Protein AF-A0ABD0Y044-F1 (afdb_monomer_lite)

Structure (mmCIF, N/CA/C/O backbone):
data_AF-A0ABD0Y044-F1
#
_entry.id   AF-A0ABD0Y044-F1
#
loop_
_atom_site.group_PDB
_atom_site.id
_atom_site.type_symbol
_atom_site.label_atom_id
_atom_site.label_alt_id
_atom_site.label_comp_id
_atom_site.label_asym_id
_atom_site.label_entity_id
_atom_site.label_seq_id
_atom_site.pdbx_PDB_ins_code
_atom_site.Cartn_x
_atom_site.Cartn_y
_atom_site.Cartn_z
_atom_site.occupancy
_atom_site.B_iso_or_equiv
_atom_site.auth_seq_id
_atom_site.auth_comp_id
_atom_site.auth_asym_id
_atom_site.auth_atom_id
_atom_site.pdbx_PDB_model_num
ATOM 1 N N . MET A 1 1 ? -2.786 29.032 5.397 1.00 33.78 1 MET A N 1
ATOM 2 C CA . MET A 1 1 ? -4.217 29.185 5.057 1.00 33.78 1 MET A CA 1
ATOM 3 C C . MET A 1 1 ? -4.999 29.017 6.354 1.00 33.78 1 MET A C 1
ATOM 5 O O . MET A 1 1 ? -4.890 27.964 6.964 1.00 33.78 1 MET A O 1
ATOM 9 N N . VAL A 1 2 ? -5.642 30.073 6.861 1.00 31.59 2 VAL A N 1
ATOM 10 C CA . VAL A 1 2 ? -6.374 30.033 8.142 1.00 31.59 2 VAL A CA 1
ATOM 11 C C . VAL A 1 2 ? -7.765 29.474 7.871 1.00 31.59 2 VAL A C 1
ATOM 13 O O . VAL A 1 2 ? -8.564 30.136 7.215 1.00 31.59 2 VAL A O 1
ATOM 16 N N . LEU A 1 3 ? -8.060 28.269 8.354 1.00 28.72 3 LEU A N 1
ATOM 17 C CA . LEU A 1 3 ? -9.421 27.740 8.329 1.00 28.72 3 LEU A CA 1
ATOM 18 C C . LEU A 1 3 ? -10.091 28.085 9.662 1.00 28.72 3 LEU A C 1
ATOM 20 O O . LEU A 1 3 ? -9.757 27.529 10.705 1.00 28.72 3 LEU A O 1
ATOM 24 N N . LYS A 1 4 ? -11.004 29.063 9.627 1.00 28.81 4 LYS A N 1
ATOM 25 C CA . LYS A 1 4 ? -11.931 29.346 10.728 1.00 28.81 4 LYS A CA 1
ATOM 26 C C . LYS A 1 4 ? -12.877 28.151 10.879 1.00 28.81 4 LYS A C 1
ATOM 28 O O . LYS A 1 4 ? -13.498 27.745 9.900 1.00 28.81 4 LYS A O 1
ATOM 33 N N . ASN A 1 5 ? -13.015 27.627 12.096 1.00 26.12 5 ASN A N 1
ATOM 34 C CA . ASN A 1 5 ? -14.065 26.663 12.428 1.00 26.12 5 ASN A CA 1
ATOM 35 C C . ASN A 1 5 ? -15.440 27.327 12.217 1.00 26.12 5 ASN A C 1
ATOM 37 O O . ASN A 1 5 ? -15.675 28.386 12.808 1.00 26.12 5 ASN A O 1
ATOM 41 N N . PRO A 1 6 ? -16.346 26.761 11.401 1.00 35.59 6 PRO A N 1
ATOM 42 C CA . PRO A 1 6 ? -17.676 27.323 11.235 1.00 35.59 6 PRO A CA 1
ATOM 43 C C . PRO A 1 6 ? -18.495 27.085 12.510 1.00 35.59 6 PRO A C 1
ATOM 45 O O . PRO A 1 6 ? -18.619 25.960 12.994 1.00 35.59 6 PRO A O 1
ATOM 48 N N . THR A 1 7 ? -19.051 28.156 13.072 1.00 37.28 7 THR A N 1
ATOM 49 C CA . THR A 1 7 ? -20.068 28.093 14.126 1.00 37.28 7 THR A CA 1
ATOM 50 C C . THR A 1 7 ? -21.343 27.483 13.546 1.00 37.28 7 THR A C 1
ATOM 52 O O . THR A 1 7 ? -21.956 28.071 12.660 1.00 37.28 7 THR A O 1
ATOM 55 N N . TYR A 1 8 ? -21.722 26.298 14.027 1.00 37.00 8 TYR A N 1
ATOM 56 C CA . TYR A 1 8 ? -22.943 25.599 13.621 1.00 37.00 8 TYR A CA 1
ATOM 57 C C . TYR A 1 8 ? -24.175 26.290 14.226 1.00 37.00 8 TYR A C 1
ATOM 59 O O . TYR A 1 8 ? -24.359 26.279 15.446 1.00 37.00 8 TYR A O 1
ATOM 67 N N . ASP A 1 9 ? -25.008 26.897 13.380 1.00 41.78 9 ASP A N 1
ATOM 68 C CA . ASP A 1 9 ? -26.306 27.458 13.764 1.00 41.78 9 ASP A CA 1
ATOM 69 C C . ASP A 1 9 ? -27.354 26.335 13.857 1.00 41.78 9 ASP A C 1
ATOM 71 O O . ASP A 1 9 ? -27.631 25.635 12.878 1.00 41.78 9 ASP A O 1
ATOM 75 N N . ARG A 1 10 ? -27.943 26.167 15.050 1.00 47.44 10 ARG A N 1
ATOM 76 C CA . ARG A 1 10 ? -28.913 25.105 15.374 1.00 47.44 10 ARG A CA 1
ATOM 77 C C . ARG A 1 10 ? -30.252 25.241 14.643 1.00 47.44 10 ARG A C 1
ATOM 79 O O . ARG A 1 10 ? -31.036 24.299 14.705 1.00 47.44 10 ARG A O 1
ATOM 86 N N . ASN A 1 11 ? -30.508 26.359 13.965 1.00 40.28 11 ASN A N 1
ATOM 87 C CA . ASN A 1 11 ? -31.785 26.623 13.297 1.00 40.28 11 ASN A CA 1
ATOM 88 C C . ASN A 1 11 ? -31.733 26.498 11.767 1.00 40.28 11 ASN A C 1
ATOM 90 O O . ASN A 1 11 ? -32.715 26.808 11.093 1.00 40.28 11 ASN A O 1
ATOM 94 N N . THR A 1 12 ? -30.624 26.014 11.203 1.00 43.56 12 THR A N 1
ATOM 95 C CA . THR A 1 12 ? -30.533 25.766 9.757 1.00 43.56 12 THR A CA 1
ATOM 96 C C . THR A 1 12 ? -31.295 24.479 9.411 1.00 43.56 12 THR A C 1
ATOM 98 O O . THR A 1 12 ? -30.993 23.441 10.008 1.00 43.56 12 THR A O 1
ATOM 101 N N . PRO A 1 13 ? -32.267 24.492 8.474 1.00 42.06 13 PRO A N 1
ATOM 102 C CA . PRO A 1 13 ? -32.958 23.279 8.049 1.00 42.06 13 PRO A CA 1
ATOM 103 C C . PRO A 1 13 ? -31.934 22.264 7.540 1.00 42.06 13 PRO A C 1
ATOM 105 O O . PRO A 1 13 ? -31.220 22.525 6.573 1.00 42.06 13 PRO A O 1
ATOM 108 N N . ILE A 1 14 ? -31.825 21.127 8.228 1.00 45.78 14 ILE A N 1
ATOM 109 C CA . ILE A 1 14 ? -30.880 20.077 7.856 1.00 45.78 14 ILE A CA 1
ATOM 110 C C . ILE A 1 14 ? -31.356 19.507 6.521 1.00 45.78 14 ILE A C 1
ATOM 112 O O . ILE A 1 14 ? -32.445 18.933 6.444 1.00 45.78 14 ILE A O 1
ATOM 116 N N . ASP A 1 15 ? -30.559 19.700 5.470 1.00 46.56 15 ASP A N 1
ATOM 117 C CA . ASP A 1 15 ? -30.843 19.132 4.157 1.00 46.56 15 ASP A CA 1
ATOM 118 C C . ASP A 1 15 ? -31.017 17.610 4.279 1.00 46.56 15 ASP A C 1
ATOM 120 O O . ASP A 1 15 ? -30.231 16.924 4.940 1.00 46.56 15 ASP A O 1
ATOM 124 N N . LYS A 1 16 ? -32.070 17.079 3.654 1.00 41.03 16 LYS A N 1
ATOM 125 C CA . LYS A 1 16 ? -32.447 15.662 3.743 1.00 41.03 16 LYS A CA 1
ATOM 126 C C . LYS A 1 16 ? -31.325 14.751 3.232 1.00 41.03 16 LYS A C 1
ATOM 128 O O . LYS A 1 16 ? -31.152 13.663 3.778 1.00 41.03 16 LYS A O 1
ATOM 133 N N . GLY A 1 17 ? -30.517 15.226 2.277 1.00 39.06 17 GLY A N 1
ATOM 134 C CA . GLY A 1 17 ? -29.314 14.529 1.806 1.00 39.06 17 GLY A CA 1
ATOM 135 C C . GLY A 1 17 ? -28.267 14.328 2.909 1.00 39.06 17 GLY A C 1
ATOM 136 O O . GLY A 1 17 ? -27.741 13.229 3.074 1.00 39.06 17 GLY A O 1
ATOM 137 N N . THR A 1 18 ? -28.052 15.344 3.748 1.00 40.78 18 THR A N 1
ATOM 138 C CA . THR A 1 18 ? -27.148 15.283 4.909 1.00 40.78 18 THR A CA 1
ATOM 139 C C . THR A 1 18 ? -27.657 14.305 5.975 1.00 40.78 18 THR A C 1
ATOM 141 O O . THR A 1 18 ? -26.869 13.596 6.600 1.00 40.78 18 THR A O 1
ATOM 144 N N . VAL A 1 19 ? -28.978 14.209 6.179 1.00 38.47 19 VAL A N 1
ATOM 145 C CA . VAL A 1 19 ? -29.580 13.252 7.131 1.00 38.47 19 VAL A CA 1
ATOM 146 C C . VAL A 1 19 ? -29.403 11.807 6.657 1.00 38.47 19 VAL A C 1
ATOM 148 O O . VAL A 1 19 ? -29.065 10.938 7.463 1.00 38.47 19 VAL A O 1
ATOM 151 N N . GLU A 1 20 ? -29.581 11.533 5.363 1.00 38.28 20 GLU A N 1
ATOM 152 C CA . GLU A 1 20 ? -29.348 10.202 4.789 1.00 38.28 20 GLU A CA 1
ATOM 153 C C . GLU A 1 20 ? -27.873 9.798 4.824 1.00 38.28 20 GLU A C 1
ATOM 155 O O . GLU A 1 20 ? -27.560 8.651 5.150 1.00 38.28 20 GLU A O 1
ATOM 160 N N . GLU A 1 21 ? -26.959 10.729 4.550 1.00 38.66 21 GLU A N 1
ATOM 161 C CA . GLU A 1 21 ? -25.521 10.473 4.608 1.00 38.66 21 GLU A CA 1
ATOM 162 C C . GLU A 1 21 ? -25.062 10.205 6.050 1.00 38.66 21 GLU A C 1
ATOM 164 O O . GLU A 1 21 ? -24.356 9.227 6.305 1.00 38.66 21 GLU A O 1
ATOM 169 N N . ILE A 1 22 ? -25.568 10.969 7.029 1.00 34.72 22 ILE A N 1
ATOM 170 C CA . ILE A 1 22 ? -25.354 10.707 8.462 1.00 34.72 22 ILE A CA 1
ATOM 171 C C . ILE A 1 22 ? -25.960 9.361 8.872 1.00 34.72 22 ILE A C 1
ATOM 173 O O . ILE A 1 22 ? -25.364 8.657 9.681 1.00 34.72 22 ILE A O 1
ATOM 177 N N . THR A 1 23 ? -27.109 8.966 8.323 1.00 38.22 23 THR A N 1
ATOM 178 C CA . THR A 1 23 ? -27.767 7.690 8.653 1.00 38.22 23 THR A CA 1
ATOM 179 C C . THR A 1 23 ? -27.018 6.502 8.043 1.00 38.22 23 THR A C 1
ATOM 181 O O . THR A 1 23 ? -26.805 5.502 8.725 1.00 38.22 23 THR A O 1
ATOM 184 N N . LYS A 1 24 ? -26.499 6.635 6.815 1.00 40.31 24 LYS A N 1
ATOM 185 C CA . LYS A 1 24 ? -25.566 5.673 6.200 1.00 40.31 24 LYS A CA 1
ATOM 186 C C . LYS A 1 24 ? -24.260 5.569 6.981 1.00 40.31 24 LYS A C 1
ATOM 188 O O . LYS A 1 24 ? -23.783 4.464 7.223 1.00 40.31 24 LYS A O 1
ATOM 193 N N . LEU A 1 25 ? -23.700 6.693 7.428 1.00 36.66 25 LEU A N 1
ATOM 194 C CA . LEU A 1 25 ? -22.478 6.723 8.236 1.00 36.66 25 LEU A CA 1
ATOM 195 C C . LEU A 1 25 ? -22.700 6.190 9.659 1.00 36.66 25 LEU A C 1
ATOM 197 O O . LEU A 1 25 ? -21.808 5.539 10.200 1.00 36.66 25 LEU A O 1
ATOM 201 N N . LYS A 1 26 ? -23.880 6.405 10.256 1.00 35.41 26 LYS A N 1
ATOM 202 C CA . LYS A 1 26 ? -24.296 5.778 11.520 1.00 35.41 26 LYS A CA 1
ATOM 203 C C . LYS A 1 26 ? -24.475 4.274 11.353 1.00 35.41 26 LYS A C 1
ATOM 205 O O . LYS A 1 26 ? -23.938 3.540 12.167 1.00 35.41 26 LYS A O 1
ATOM 210 N N . GLY A 1 27 ? -25.101 3.819 10.267 1.00 37.00 27 GLY A N 1
ATOM 211 C CA . GLY A 1 27 ? -25.210 2.398 9.929 1.00 37.00 27 GLY A CA 1
ATOM 212 C C . GLY A 1 27 ? -23.846 1.737 9.720 1.00 37.00 27 GLY A C 1
ATOM 213 O O . GLY A 1 27 ? -23.591 0.674 10.270 1.00 37.00 27 GLY A O 1
ATOM 214 N N . LEU A 1 28 ? -22.921 2.395 9.015 1.00 36.81 28 LEU A N 1
ATOM 215 C CA . LEU A 1 28 ? -21.542 1.920 8.838 1.00 36.81 28 LEU A CA 1
ATOM 216 C C . LEU A 1 28 ? -20.740 1.925 10.150 1.00 36.81 28 LEU A C 1
ATOM 218 O O . LEU A 1 28 ? -19.963 1.004 10.395 1.00 36.81 28 LEU A O 1
ATOM 222 N N . ARG A 1 29 ? -20.927 2.934 11.016 1.00 37.88 29 ARG A N 1
ATOM 223 C CA . ARG A 1 29 ? -20.329 2.958 12.362 1.00 37.88 29 ARG A CA 1
ATOM 224 C C . ARG A 1 29 ? -20.910 1.877 13.264 1.00 37.88 29 ARG A C 1
ATOM 226 O O . ARG A 1 29 ? -20.142 1.266 13.992 1.00 37.88 29 ARG A O 1
ATOM 233 N N . GLU A 1 30 ? -22.214 1.631 13.206 1.00 37.31 30 GLU A N 1
ATOM 234 C CA . GLU A 1 30 ? -22.887 0.575 13.964 1.00 37.31 30 GLU A CA 1
ATOM 235 C C . GLU A 1 30 ? -22.494 -0.816 13.480 1.00 37.31 30 GLU A C 1
ATOM 237 O O . GLU A 1 30 ? -22.274 -1.678 14.318 1.00 37.31 30 GLU A O 1
ATOM 242 N N . TYR A 1 31 ? -22.334 -1.039 12.170 1.00 30.77 31 TYR A N 1
ATOM 243 C CA . TYR A 1 31 ? -21.743 -2.280 11.655 1.00 30.77 31 TYR A CA 1
ATOM 244 C C . TYR A 1 31 ? -20.332 -2.473 12.228 1.00 30.77 31 TYR A C 1
ATOM 246 O O . TYR A 1 31 ? -20.039 -3.514 12.800 1.00 30.77 31 TYR A O 1
ATOM 254 N N . LYS A 1 32 ? -19.505 -1.417 12.223 1.00 47.97 32 LYS A N 1
ATOM 255 C CA . LYS A 1 32 ? -18.145 -1.444 12.788 1.00 47.97 32 LYS A CA 1
ATOM 256 C C . LYS A 1 32 ? -18.103 -1.621 14.317 1.00 47.97 32 LYS A C 1
ATOM 258 O O . LYS A 1 32 ? -17.103 -2.115 14.833 1.00 47.97 32 LYS A O 1
ATOM 263 N N . LEU A 1 33 ? -19.144 -1.194 15.040 1.00 39.25 33 LEU A N 1
ATOM 264 C CA . LEU A 1 33 ? -19.264 -1.330 16.498 1.00 39.25 33 LEU A CA 1
ATOM 265 C C . LEU A 1 33 ? -19.797 -2.706 16.904 1.00 39.25 33 LEU A C 1
ATOM 267 O O . LEU A 1 33 ? -19.212 -3.329 17.784 1.00 39.25 33 LEU A O 1
ATOM 271 N N . LYS A 1 34 ? -20.850 -3.195 16.235 1.00 46.81 34 LYS A N 1
ATOM 272 C CA . LYS A 1 34 ? -21.430 -4.527 16.468 1.00 46.81 34 LYS A CA 1
ATOM 273 C C . LYS A 1 34 ? -20.373 -5.598 16.261 1.00 46.81 34 LYS A C 1
ATOM 275 O O . LYS A 1 34 ? -20.240 -6.487 17.087 1.00 46.81 34 LYS A O 1
ATOM 280 N N . ASP A 1 35 ? -19.552 -5.445 15.235 1.00 55.66 35 ASP A N 1
ATOM 281 C CA . ASP A 1 35 ? -18.404 -6.294 14.948 1.00 55.66 35 ASP A CA 1
ATOM 282 C C . ASP A 1 35 ? -17.382 -6.347 16.106 1.00 55.66 35 ASP A C 1
ATOM 284 O O . ASP A 1 35 ? -16.955 -7.427 16.510 1.00 55.66 35 ASP A O 1
ATOM 288 N N . LEU A 1 36 ? -17.030 -5.205 16.709 1.00 50.47 36 LEU A N 1
ATOM 289 C CA . LEU A 1 36 ? -16.076 -5.134 17.830 1.00 50.47 36 LEU A CA 1
ATOM 290 C C . LEU A 1 36 ? -16.666 -5.610 19.167 1.00 50.47 36 LEU A C 1
ATOM 292 O O . LEU A 1 36 ? -15.989 -6.315 19.914 1.00 50.47 36 LEU A O 1
ATOM 296 N N . GLU A 1 37 ? -17.921 -5.273 19.467 1.00 57.69 37 GLU A N 1
ATOM 297 C CA . GLU A 1 37 ? -18.624 -5.775 20.656 1.00 57.69 37 GLU A CA 1
ATOM 298 C C . GLU A 1 37 ? -18.850 -7.288 20.569 1.00 57.69 37 GLU A C 1
ATOM 300 O O . GLU A 1 37 ? -18.681 -7.997 21.560 1.00 57.69 37 GLU A O 1
ATOM 305 N N . THR A 1 38 ? -19.133 -7.807 19.370 1.00 54.84 38 THR A N 1
ATOM 306 C CA . THR A 1 38 ? -19.228 -9.252 19.122 1.00 54.84 38 THR A CA 1
ATOM 307 C C . THR A 1 38 ? -17.876 -9.935 19.341 1.00 54.84 38 THR A C 1
ATOM 309 O O . THR A 1 38 ? -17.838 -11.022 19.907 1.00 54.84 38 THR A O 1
ATOM 312 N N . LEU A 1 39 ? -16.753 -9.304 18.974 1.00 52.50 39 LEU A N 1
ATOM 313 C CA . LEU A 1 39 ? -15.407 -9.831 19.249 1.00 52.50 39 LEU A CA 1
ATOM 314 C C . LEU A 1 39 ? -15.100 -9.890 20.751 1.00 52.50 39 LEU A C 1
ATOM 316 O O . LEU A 1 39 ? -14.595 -10.908 21.228 1.00 52.50 39 LEU A O 1
ATOM 320 N N . GLN A 1 40 ? -15.440 -8.838 21.498 1.00 53.22 40 GLN A N 1
ATOM 321 C CA . GLN A 1 40 ? -15.273 -8.820 22.951 1.00 53.22 40 GLN A CA 1
ATOM 322 C C . GLN A 1 40 ? -16.202 -9.846 23.622 1.00 53.22 40 GLN A C 1
ATOM 324 O O . GLN A 1 40 ? -15.780 -10.561 24.524 1.00 53.22 40 GLN A O 1
ATOM 329 N N . ALA A 1 41 ? -17.434 -10.020 23.143 1.00 53.84 41 ALA A N 1
ATOM 330 C CA . ALA A 1 41 ? -18.344 -11.051 23.645 1.00 53.84 41 ALA A CA 1
ATOM 331 C C . ALA A 1 41 ? -17.875 -12.482 23.305 1.00 53.84 41 ALA A C 1
ATOM 333 O O . ALA A 1 41 ? -17.973 -13.381 24.138 1.00 53.84 41 ALA A O 1
ATOM 334 N N . LEU A 1 42 ? -17.314 -12.712 22.112 1.00 56.47 42 LEU A N 1
ATOM 335 C CA . LEU A 1 42 ? -16.781 -14.016 21.697 1.00 56.47 42 LEU A CA 1
ATOM 336 C C . LEU A 1 42 ? -15.535 -14.434 22.487 1.00 56.47 42 LEU A C 1
ATOM 338 O O . LEU A 1 42 ? -15.320 -15.634 22.641 1.00 56.47 42 LEU A O 1
ATOM 342 N N . SER A 1 43 ? -14.742 -13.487 23.005 1.00 51.88 43 SER A N 1
ATOM 343 C CA . SER A 1 43 ? -13.626 -13.803 23.909 1.00 51.88 43 SER A CA 1
ATOM 344 C C . SER A 1 43 ? -14.072 -14.183 25.325 1.00 51.88 43 SER A C 1
ATOM 346 O O . SER A 1 43 ? -13.296 -14.794 26.052 1.00 51.88 43 SER A O 1
ATOM 348 N N . TRP A 1 44 ? -15.299 -13.820 25.718 1.00 47.00 44 TRP A N 1
ATOM 349 C CA . TRP A 1 44 ? -15.859 -14.070 27.054 1.00 47.00 44 TRP A CA 1
ATOM 350 C C . TRP A 1 44 ? -16.885 -15.219 27.100 1.00 47.00 44 TRP A C 1
ATOM 352 O O . TRP A 1 44 ? -17.227 -15.683 28.186 1.00 47.00 44 TRP A O 1
ATOM 362 N N . ASN A 1 45 ? -17.348 -15.720 25.949 1.00 55.38 45 ASN A N 1
ATOM 363 C CA . ASN A 1 45 ? -18.248 -16.874 25.864 1.00 55.38 45 ASN A CA 1
ATOM 364 C C . ASN A 1 45 ? -17.478 -18.210 25.865 1.00 55.38 45 ASN A C 1
ATOM 366 O O . ASN A 1 45 ? -16.425 -18.301 25.228 1.00 55.38 45 ASN A O 1
ATOM 370 N N . PRO A 1 46 ? -18.026 -19.286 26.466 1.00 64.56 46 PRO A N 1
ATOM 371 C CA . PRO A 1 46 ? -17.450 -20.624 26.361 1.00 64.56 46 PRO A CA 1
ATOM 372 C C . PRO A 1 46 ? -17.217 -21.031 24.898 1.00 64.56 46 PRO A C 1
ATOM 374 O O . PRO A 1 46 ? -18.036 -20.764 24.004 1.00 64.56 46 PRO A O 1
ATOM 377 N N . VAL A 1 47 ? -16.073 -21.663 24.633 1.00 67.69 47 VAL A N 1
ATOM 378 C CA . VAL A 1 47 ? -15.795 -22.273 23.328 1.00 67.69 47 VAL A CA 1
ATOM 379 C C . VAL A 1 47 ? -16.732 -23.482 23.180 1.00 67.69 47 VAL A C 1
ATOM 381 O O . VAL A 1 47 ? -16.742 -24.320 24.073 1.00 67.69 47 VAL A O 1
ATOM 384 N N . PRO A 1 48 ? -17.556 -23.571 22.121 1.00 67.81 48 PRO A N 1
ATOM 385 C CA . PRO A 1 48 ? -18.494 -24.665 21.930 1.00 67.81 48 PRO A CA 1
ATOM 386 C C . PRO A 1 48 ? -17.697 -25.929 21.650 1.00 67.81 48 PRO A C 1
ATOM 388 O O . PRO A 1 48 ? -16.720 -25.874 20.908 1.00 67.81 48 PRO A O 1
ATOM 391 N N . ASP A 1 49 ? -18.120 -27.064 22.194 1.00 76.38 49 ASP A N 1
ATOM 392 C CA . ASP A 1 49 ? -17.429 -28.343 21.983 1.00 76.38 49 ASP A CA 1
ATOM 393 C C . ASP A 1 49 ? -17.584 -28.868 20.542 1.00 76.38 49 ASP A C 1
ATOM 395 O O . ASP A 1 49 ? -16.804 -29.704 20.091 1.00 76.38 49 ASP A O 1
ATOM 399 N N . ASN A 1 50 ? -18.569 -28.360 19.790 1.00 84.56 50 ASN A N 1
ATOM 400 C CA . ASN A 1 50 ? -18.841 -28.757 18.409 1.00 84.56 50 ASN A CA 1
ATOM 401 C C . ASN A 1 50 ? -17.776 -28.211 17.424 1.00 84.56 50 ASN A C 1
ATOM 403 O O . ASN A 1 50 ? -17.710 -26.993 17.215 1.00 84.56 50 ASN A O 1
ATOM 407 N N . PRO A 1 51 ? -17.020 -29.077 16.715 1.00 77.44 51 PRO A N 1
ATOM 408 C CA . PRO A 1 51 ? -15.975 -28.653 15.779 1.00 77.44 51 PRO A CA 1
ATOM 409 C C . PRO A 1 51 ? -16.472 -27.788 14.612 1.00 77.44 51 PRO A C 1
ATOM 411 O O . PRO A 1 51 ? -15.759 -26.895 14.157 1.00 77.44 51 PRO A O 1
ATOM 414 N N . LEU A 1 52 ? -17.693 -28.012 14.112 1.00 68.75 52 LEU A N 1
ATOM 415 C CA . LEU A 1 52 ? -18.232 -27.234 12.988 1.00 68.75 52 LEU A CA 1
ATOM 416 C C . LEU A 1 52 ? -18.577 -25.799 13.403 1.00 68.75 52 LEU A C 1
ATOM 418 O O . LEU A 1 52 ? -18.324 -24.849 12.660 1.00 68.75 52 LEU A O 1
ATOM 422 N N . GLU A 1 53 ? -19.096 -25.627 14.617 1.00 72.06 53 GLU A N 1
ATOM 423 C CA . GLU A 1 53 ? -19.355 -24.302 15.180 1.00 72.06 53 GLU A CA 1
ATOM 424 C C . GLU A 1 53 ? -18.061 -23.582 15.552 1.00 72.06 53 GLU A C 1
ATOM 426 O O . GLU A 1 53 ? -17.948 -22.376 15.325 1.00 72.06 53 GLU A O 1
ATOM 431 N N . GLN A 1 54 ? -17.054 -24.311 16.042 1.00 67.44 54 GLN A N 1
ATOM 432 C CA . GLN A 1 54 ? -15.712 -23.764 16.245 1.00 67.44 54 GLN A CA 1
ATOM 433 C C . GLN A 1 54 ? -15.106 -23.255 14.931 1.00 67.44 54 GLN A C 1
ATOM 435 O O . GLN A 1 54 ? -14.579 -22.145 14.892 1.00 67.44 54 GLN A O 1
ATOM 440 N N . LEU A 1 55 ? -15.211 -24.016 13.836 1.00 67.62 55 LEU A N 1
ATOM 441 C CA . LEU A 1 55 ? -14.724 -23.601 12.515 1.00 67.62 55 LEU A CA 1
ATOM 442 C C . LEU A 1 55 ? -15.440 -22.347 12.003 1.00 67.62 55 LEU A C 1
ATOM 444 O O . LEU A 1 55 ? -14.788 -21.413 11.533 1.00 67.62 55 LEU A O 1
ATOM 448 N N . SER A 1 56 ? -16.768 -22.305 12.129 1.00 70.44 56 SER A N 1
ATOM 449 C CA . SER A 1 56 ? -17.566 -21.131 11.765 1.00 70.44 56 SER A CA 1
ATOM 450 C C . SER A 1 56 ? -17.141 -19.897 12.570 1.00 70.44 56 SER A C 1
ATOM 452 O O . SER A 1 56 ? -16.836 -18.848 11.997 1.00 70.44 56 SER A O 1
ATOM 454 N N . ARG A 1 57 ? -16.995 -20.048 13.895 1.00 66.81 57 ARG A N 1
ATOM 455 C CA . ARG A 1 57 ? -16.519 -18.990 14.795 1.00 66.81 57 ARG A CA 1
ATOM 456 C C . ARG A 1 57 ? -15.118 -18.511 14.418 1.00 66.81 57 ARG A C 1
ATOM 458 O O . ARG A 1 57 ? -14.904 -17.307 14.357 1.00 66.81 57 ARG A O 1
ATOM 465 N N . ASN A 1 58 ? -14.195 -19.423 14.119 1.00 72.00 58 ASN A N 1
ATOM 466 C CA . ASN A 1 58 ? -12.814 -19.107 13.739 1.00 72.00 58 ASN A CA 1
ATOM 467 C C . ASN A 1 58 ? -12.719 -18.364 12.401 1.00 72.00 58 ASN A C 1
ATOM 469 O O . ASN A 1 58 ? -11.868 -17.493 12.229 1.00 72.00 58 ASN A O 1
ATOM 473 N N . ASN A 1 59 ? -13.583 -18.699 11.444 1.00 70.75 59 ASN A N 1
ATOM 474 C CA . ASN A 1 59 ? -13.637 -18.011 10.158 1.00 70.75 59 ASN A CA 1
ATOM 475 C C . ASN A 1 59 ? -14.241 -16.611 10.293 1.00 70.75 59 ASN A C 1
ATOM 477 O O . ASN A 1 59 ? -13.709 -15.667 9.709 1.00 70.75 59 ASN A O 1
ATOM 481 N N . LEU A 1 60 ? -15.296 -16.460 11.098 1.00 64.81 60 LEU A N 1
ATOM 482 C CA . LEU A 1 60 ? -15.880 -15.158 11.419 1.00 64.81 60 LEU A CA 1
ATOM 483 C C . LEU A 1 60 ? -14.868 -14.271 12.147 1.00 64.81 60 LEU A C 1
ATOM 485 O O . LEU A 1 60 ? -14.609 -13.158 11.698 1.00 64.81 60 LEU A O 1
ATOM 489 N N . THR A 1 61 ? -14.224 -14.773 13.206 1.00 61.62 61 THR A N 1
ATOM 490 C CA . THR A 1 61 ? -13.193 -14.014 13.925 1.00 61.62 61 THR A CA 1
ATOM 491 C C . THR A 1 61 ? -12.018 -13.676 13.017 1.00 61.62 61 THR A C 1
ATOM 493 O O . THR A 1 61 ? -11.589 -12.532 13.030 1.00 61.62 61 THR A O 1
ATOM 496 N N . ARG A 1 62 ? -11.537 -14.582 12.155 1.00 63.69 62 ARG A N 1
ATOM 497 C CA . ARG A 1 62 ? -10.495 -14.251 11.162 1.00 63.69 62 ARG A CA 1
ATOM 498 C C . ARG A 1 62 ? -10.927 -13.173 10.174 1.00 63.69 62 ARG A C 1
ATOM 500 O O . ARG A 1 62 ? -10.148 -12.260 9.920 1.00 63.69 62 ARG A O 1
ATOM 507 N N . GLY A 1 63 ? -12.134 -13.266 9.618 1.00 60.28 63 GLY A N 1
ATOM 508 C CA . GLY A 1 63 ? -12.661 -12.270 8.683 1.00 60.28 63 GLY A CA 1
ATOM 509 C C . GLY A 1 63 ? -12.779 -10.891 9.332 1.00 60.28 63 GLY A C 1
ATOM 510 O O . GLY A 1 63 ? -12.340 -9.896 8.765 1.00 60.28 63 GLY A O 1
ATOM 511 N N . LEU A 1 64 ? -13.275 -10.840 10.566 1.00 60.62 64 LEU A N 1
ATOM 512 C CA . LEU A 1 64 ? -13.412 -9.615 11.351 1.00 60.62 64 LEU A CA 1
ATOM 513 C C . LEU A 1 64 ? -12.080 -9.040 11.846 1.00 60.62 64 LEU A C 1
ATOM 515 O O . LEU A 1 64 ? -11.857 -7.833 11.758 1.00 60.62 64 LEU A O 1
ATOM 519 N N . ILE A 1 65 ? -11.161 -9.887 12.314 1.00 60.69 65 ILE A N 1
ATOM 520 C CA . ILE A 1 65 ? -9.798 -9.473 12.662 1.00 60.69 65 ILE A CA 1
ATOM 521 C C . ILE A 1 65 ? -9.120 -8.917 11.409 1.00 60.69 65 ILE A C 1
ATOM 523 O O . ILE A 1 65 ? -8.531 -7.846 11.487 1.00 60.69 65 ILE A O 1
ATOM 527 N N . SER A 1 66 ? -9.301 -9.544 10.243 1.00 60.38 66 SER A N 1
ATOM 528 C CA . SER A 1 66 ? -8.809 -9.030 8.961 1.00 60.38 66 SER A CA 1
ATOM 529 C C . SER A 1 66 ? -9.445 -7.692 8.565 1.00 60.38 66 SER A C 1
ATOM 531 O O . SER A 1 66 ? -8.787 -6.899 7.900 1.00 60.38 66 SER A O 1
ATOM 533 N N . LEU A 1 67 ? -10.690 -7.398 8.951 1.00 63.41 67 LEU A N 1
ATOM 534 C CA . LEU A 1 67 ? -11.303 -6.076 8.743 1.00 63.41 67 LEU A CA 1
ATOM 535 C C . LEU A 1 67 ? -10.731 -5.012 9.698 1.00 63.41 67 LEU A C 1
ATOM 537 O O . LEU A 1 67 ? -10.728 -3.819 9.383 1.00 63.41 67 LEU A O 1
ATOM 541 N N . SER A 1 68 ? -10.242 -5.434 10.866 1.00 72.50 68 SER A N 1
ATOM 542 C CA . SER A 1 68 ? -9.609 -4.560 11.858 1.00 72.50 68 SER A CA 1
ATOM 543 C C . SER A 1 68 ? -8.105 -4.357 11.624 1.00 72.50 68 SER A C 1
ATOM 545 O O . SER A 1 68 ? -7.591 -3.266 11.888 1.00 72.50 68 SER A O 1
ATOM 547 N N . GLU A 1 69 ? -7.415 -5.367 11.092 1.00 84.25 69 GLU A N 1
ATOM 548 C CA . GLU A 1 69 ? -5.989 -5.350 10.782 1.00 84.25 69 GLU A CA 1
ATOM 549 C C . GLU A 1 69 ? -5.724 -4.374 9.634 1.00 84.25 69 GLU A C 1
ATOM 551 O O . GLU A 1 69 ? -6.536 -4.215 8.714 1.00 84.25 69 GLU A O 1
ATOM 556 N N . ILE A 1 70 ? -4.596 -3.677 9.723 1.00 89.06 70 ILE A N 1
ATOM 557 C CA . ILE A 1 70 ? -4.144 -2.795 8.660 1.00 89.06 70 ILE A CA 1
ATOM 558 C C . ILE A 1 70 ? -3.249 -3.555 7.686 1.00 89.06 70 ILE A C 1
ATOM 560 O O . ILE A 1 70 ? -2.324 -4.262 8.079 1.00 89.06 70 ILE A O 1
ATOM 564 N N . HIS A 1 71 ? -3.539 -3.416 6.402 1.00 90.12 71 HIS A N 1
ATOM 565 C CA . HIS A 1 71 ? -2.808 -4.040 5.301 1.00 90.12 71 HIS A CA 1
ATOM 566 C C . HIS A 1 71 ? -3.027 -3.229 4.022 1.00 90.12 71 HIS A C 1
ATOM 568 O O . HIS A 1 71 ? -3.747 -2.232 4.026 1.00 90.12 71 HIS A O 1
ATOM 574 N N . PHE A 1 72 ? -2.374 -3.602 2.926 1.00 93.75 72 PHE A N 1
ATOM 575 C CA . PHE A 1 72 ? -2.587 -2.970 1.631 1.00 93.75 72 PHE A CA 1
ATOM 576 C C . PHE A 1 72 ? -3.978 -3.300 1.079 1.00 93.75 72 PHE A C 1
ATOM 578 O O . PHE A 1 72 ? -4.410 -4.453 1.062 1.00 93.75 72 PHE A O 1
ATOM 585 N N . HIS A 1 73 ? -4.665 -2.270 0.592 1.00 90.88 73 HIS A N 1
ATOM 586 C CA . HIS A 1 73 ? -5.964 -2.377 -0.053 1.00 90.88 73 HIS A CA 1
ATOM 587 C C . HIS A 1 73 ? -5.858 -3.147 -1.381 1.00 90.88 73 HIS A C 1
ATOM 589 O O . HIS A 1 73 ? -4.834 -3.116 -2.064 1.00 90.88 73 HIS A O 1
ATOM 595 N N . SER A 1 74 ? -6.944 -3.815 -1.776 1.00 87.88 74 SER A N 1
ATOM 596 C CA . SER A 1 74 ? -7.018 -4.566 -3.038 1.00 87.88 74 SER A CA 1
ATOM 597 C C . SER A 1 74 ? -6.969 -3.665 -4.275 1.00 87.88 74 SER A C 1
ATOM 599 O O . SER A 1 74 ? -6.439 -4.057 -5.309 1.00 87.88 74 SER A O 1
ATOM 601 N N . VAL A 1 75 ? -7.509 -2.451 -4.171 1.00 90.69 75 VAL A N 1
ATOM 602 C CA . VAL A 1 75 ? -7.334 -1.387 -5.171 1.00 90.69 75 VAL A CA 1
ATOM 603 C C . VAL A 1 75 ? -5.950 -0.772 -5.012 1.00 90.69 75 VAL A C 1
ATOM 605 O O . VAL A 1 75 ? -5.621 -0.231 -3.958 1.00 90.69 75 VAL A O 1
ATOM 608 N N . HIS A 1 76 ? -5.167 -0.836 -6.081 1.00 93.44 76 HIS A N 1
ATOM 609 C CA . HIS A 1 76 ? -3.800 -0.342 -6.155 1.00 93.44 76 HIS A CA 1
ATOM 610 C C . HIS A 1 76 ? -3.481 0.131 -7.583 1.00 93.44 76 HIS A C 1
ATOM 612 O O . HIS A 1 76 ? -4.259 -0.081 -8.515 1.00 93.44 76 HIS A O 1
ATOM 618 N N . GLY A 1 77 ? -2.326 0.771 -7.763 1.00 92.81 77 GLY A N 1
ATOM 619 C CA . GLY A 1 77 ? -1.841 1.225 -9.063 1.00 92.81 77 GLY A CA 1
ATOM 620 C C . GLY A 1 77 ? -1.631 0.075 -10.051 1.00 92.81 77 GLY A C 1
ATOM 621 O O . GLY A 1 77 ? -1.421 -1.076 -9.660 1.00 92.81 77 GLY A 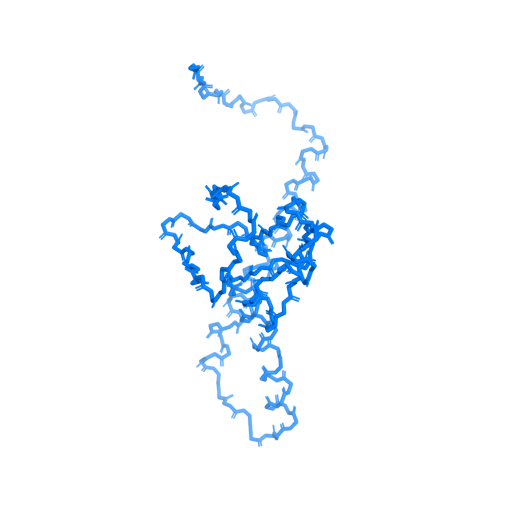O 1
ATOM 622 N N . ARG A 1 78 ? -1.666 0.396 -11.349 1.00 93.81 78 ARG A N 1
ATOM 623 C CA . ARG A 1 78 ? -1.579 -0.574 -12.455 1.00 93.81 78 ARG A CA 1
ATOM 624 C C . ARG A 1 78 ? -0.332 -1.461 -12.392 1.00 93.81 78 ARG A C 1
ATOM 626 O O . ARG A 1 78 ? -0.400 -2.630 -12.762 1.00 93.81 78 ARG A O 1
ATOM 633 N N . ASN A 1 79 ? 0.792 -0.910 -11.941 1.00 93.81 79 ASN A N 1
ATOM 634 C CA . ASN A 1 79 ? 2.075 -1.612 -11.890 1.00 93.81 79 ASN A CA 1
ATOM 635 C C . ASN A 1 79 ? 2.408 -2.145 -10.488 1.00 93.81 79 ASN A C 1
ATOM 637 O O . ASN A 1 79 ? 3.483 -2.715 -10.290 1.00 93.81 79 ASN A O 1
ATOM 641 N N . ALA A 1 80 ? 1.503 -1.982 -9.521 1.00 94.69 80 ALA A N 1
ATOM 642 C CA . ALA A 1 80 ? 1.591 -2.621 -8.217 1.00 94.69 80 ALA A CA 1
ATOM 643 C C . ALA A 1 80 ? 0.900 -3.988 -8.237 1.00 94.69 80 ALA A C 1
ATOM 645 O O . ALA A 1 80 ? -0.029 -4.238 -9.002 1.00 94.69 80 ALA A O 1
ATOM 646 N N . ARG A 1 81 ? 1.345 -4.880 -7.357 1.00 95.38 81 ARG A N 1
ATOM 647 C CA . ARG A 1 81 ? 0.673 -6.135 -7.044 1.00 95.38 81 ARG A CA 1
ATOM 648 C C . ARG A 1 81 ? 0.691 -6.347 -5.545 1.00 95.38 81 ARG A C 1
ATOM 650 O O . ARG A 1 81 ? 1.766 -6.404 -4.944 1.00 95.38 81 ARG A O 1
ATOM 657 N N . VAL A 1 82 ? -0.494 -6.520 -4.975 1.00 92.31 82 VAL A N 1
ATOM 658 C CA . VAL A 1 82 ? -0.671 -6.869 -3.567 1.00 92.31 82 VAL A CA 1
ATOM 659 C C . VAL A 1 82 ? -0.775 -8.388 -3.423 1.00 92.31 82 VAL A C 1
ATOM 661 O O . VAL A 1 82 ? -1.455 -9.064 -4.194 1.00 92.31 82 VAL A O 1
ATOM 664 N N . THR A 1 83 ? -0.044 -8.943 -2.462 1.00 93.12 83 THR A N 1
ATOM 665 C CA . THR A 1 83 ? 0.043 -10.382 -2.176 1.00 93.12 83 THR A CA 1
ATOM 666 C C . THR A 1 83 ? 0.095 -10.617 -0.664 1.00 93.12 83 THR A C 1
ATOM 668 O O . THR A 1 83 ? -0.033 -9.673 0.118 1.00 93.12 83 THR A O 1
ATOM 671 N N . ASN A 1 84 ? 0.241 -11.876 -0.240 1.00 92.00 84 ASN A N 1
ATOM 672 C CA . ASN A 1 84 ? 0.336 -12.258 1.173 1.00 92.00 84 ASN A CA 1
ATOM 673 C C . ASN A 1 84 ? -0.831 -11.715 2.024 1.00 92.00 84 ASN A C 1
ATOM 675 O O . ASN A 1 84 ? -0.628 -11.102 3.069 1.00 92.00 84 ASN A O 1
ATOM 679 N N . GLY A 1 85 ? -2.061 -11.848 1.514 1.00 87.31 85 GLY A N 1
ATOM 680 C CA . GLY A 1 85 ? -3.263 -11.367 2.204 1.00 87.31 85 GLY A CA 1
ATOM 681 C C . GLY A 1 85 ? -3.279 -9.858 2.469 1.00 87.31 85 GLY A C 1
ATOM 682 O O . GLY A 1 85 ? -3.828 -9.436 3.476 1.00 87.31 85 GLY A O 1
ATOM 683 N N . GLY A 1 86 ? -2.634 -9.052 1.617 1.00 91.06 86 GLY A N 1
ATOM 684 C CA . GLY A 1 86 ? -2.527 -7.605 1.815 1.00 91.06 86 GLY A CA 1
ATOM 685 C C . GLY A 1 86 ? -1.235 -7.163 2.505 1.00 91.06 86 GLY A C 1
ATOM 686 O O . GLY A 1 86 ? -0.986 -5.971 2.612 1.00 91.06 86 GLY A O 1
ATOM 687 N N . LYS A 1 87 ? -0.378 -8.082 2.959 1.00 92.94 87 LYS A N 1
ATOM 688 C CA . LYS A 1 87 ? 0.818 -7.733 3.750 1.00 92.94 87 LYS A CA 1
ATOM 689 C C . LYS A 1 87 ? 2.060 -7.436 2.911 1.00 92.94 87 LYS A C 1
ATOM 691 O O . LYS A 1 87 ? 3.048 -6.956 3.451 1.00 92.94 87 LYS A O 1
ATOM 696 N N . ALA A 1 88 ? 2.022 -7.708 1.607 1.00 95.12 88 ALA A N 1
ATOM 697 C CA . ALA A 1 88 ? 3.151 -7.474 0.713 1.00 95.12 88 ALA A CA 1
ATOM 698 C C . ALA A 1 88 ? 2.711 -6.753 -0.564 1.00 95.12 88 ALA A C 1
ATOM 700 O O . ALA A 1 88 ? 1.767 -7.174 -1.234 1.00 95.12 88 ALA A O 1
ATOM 701 N N . GLY A 1 89 ? 3.429 -5.689 -0.916 1.00 95.00 89 GLY A N 1
ATOM 702 C CA . GLY A 1 89 ? 3.290 -4.959 -2.172 1.00 95.00 89 GLY A CA 1
ATOM 703 C C . GLY A 1 89 ? 4.548 -5.132 -3.018 1.00 95.00 89 GLY A C 1
ATOM 704 O O . GLY A 1 89 ? 5.660 -5.067 -2.504 1.00 95.00 89 GLY A O 1
ATOM 705 N N . SER A 1 90 ? 4.390 -5.361 -4.318 1.00 95.81 90 SER A N 1
ATOM 706 C CA . SER A 1 90 ? 5.516 -5.518 -5.245 1.00 95.81 90 SER A CA 1
ATOM 707 C C . SER A 1 90 ? 5.232 -4.861 -6.592 1.00 95.81 90 SER A C 1
ATOM 709 O O . SER A 1 90 ? 4.078 -4.628 -6.945 1.00 95.81 90 SER A O 1
ATOM 711 N N . ARG A 1 91 ? 6.290 -4.595 -7.366 1.00 95.31 91 ARG A N 1
ATOM 712 C CA . ARG A 1 91 ? 6.210 -4.146 -8.764 1.00 95.31 91 ARG A CA 1
ATOM 713 C C . ARG A 1 91 ? 6.751 -5.259 -9.673 1.00 95.31 91 ARG A C 1
ATOM 715 O O . ARG A 1 91 ? 7.967 -5.361 -9.818 1.00 95.31 91 ARG A O 1
ATOM 722 N N . PRO A 1 92 ? 5.898 -6.111 -10.279 1.00 92.44 92 PRO A N 1
ATOM 723 C CA . PRO A 1 92 ? 6.354 -7.309 -10.995 1.00 92.44 92 PRO A CA 1
ATOM 724 C C . PRO A 1 92 ? 7.243 -7.023 -12.212 1.00 92.44 92 PRO A C 1
ATOM 726 O O . PRO A 1 92 ? 8.155 -7.788 -12.503 1.00 92.44 92 PRO A O 1
ATOM 729 N N . ARG A 1 93 ? 6.997 -5.910 -12.917 1.00 91.44 93 ARG A N 1
ATOM 730 C CA . ARG A 1 93 ? 7.762 -5.484 -14.105 1.00 91.44 93 ARG A CA 1
ATOM 731 C C . ARG A 1 93 ? 8.768 -4.376 -13.781 1.00 91.44 93 ARG A C 1
ATOM 733 O O . ARG A 1 93 ? 9.037 -3.507 -14.606 1.00 91.44 93 ARG A O 1
ATOM 740 N N . SER A 1 94 ? 9.342 -4.411 -12.576 1.00 89.19 94 SER A N 1
ATOM 741 C CA . SER A 1 94 ? 10.227 -3.360 -12.053 1.00 89.19 94 SER A CA 1
ATOM 742 C C . SER A 1 94 ? 11.488 -3.109 -12.886 1.00 89.19 94 SER A C 1
ATOM 744 O O . SER A 1 94 ? 12.044 -2.015 -12.832 1.00 89.19 94 SER A O 1
ATOM 746 N N . ALA A 1 95 ? 11.917 -4.081 -13.693 1.00 88.50 95 ALA A N 1
ATOM 747 C CA . ALA A 1 95 ? 13.037 -3.933 -14.619 1.00 88.50 95 ALA A CA 1
ATOM 748 C C . ALA A 1 95 ? 12.709 -3.108 -15.881 1.00 88.50 95 ALA A C 1
ATOM 750 O O . ALA A 1 95 ? 13.636 -2.712 -16.583 1.00 88.50 95 ALA A O 1
ATOM 751 N N . VAL A 1 96 ? 11.427 -2.873 -16.190 1.00 89.88 96 VAL A N 1
ATOM 752 C CA . VAL A 1 96 ? 10.980 -2.233 -17.446 1.00 89.88 96 VAL A CA 1
ATOM 753 C C . VAL A 1 96 ? 10.134 -0.980 -17.196 1.00 89.88 96 VAL A C 1
ATOM 755 O O . VAL A 1 96 ? 10.253 -0.015 -17.939 1.00 89.88 96 VAL A O 1
ATOM 758 N N . GLU A 1 97 ? 9.327 -0.954 -16.136 1.00 87.31 97 GLU A N 1
ATOM 759 C CA . GLU A 1 97 ? 8.433 0.165 -15.792 1.00 87.31 97 GLU A CA 1
ATOM 760 C C . GLU A 1 97 ? 8.737 0.665 -14.388 1.00 87.31 97 GLU A C 1
ATOM 762 O O . GLU A 1 97 ? 8.944 -0.181 -13.524 1.00 87.31 97 GLU A O 1
ATOM 767 N N . PHE A 1 98 ? 8.715 1.979 -14.125 1.00 83.31 98 PHE A N 1
ATOM 768 C CA . PHE A 1 98 ? 9.082 2.571 -12.822 1.00 83.31 98 PHE A CA 1
ATOM 769 C C . PHE A 1 98 ? 7.968 3.302 -12.065 1.00 83.31 98 PHE A C 1
ATOM 771 O O . PHE A 1 98 ? 8.097 3.506 -10.861 1.00 83.31 98 PHE A O 1
ATOM 778 N N . ASN A 1 99 ? 6.875 3.652 -12.737 1.00 88.56 99 ASN A N 1
ATOM 779 C CA . ASN A 1 99 ? 5.766 4.443 -12.205 1.00 88.56 99 ASN A CA 1
ATOM 780 C C . ASN A 1 99 ? 4.495 3.598 -11.979 1.00 88.56 99 ASN A C 1
ATOM 782 O O . ASN A 1 99 ? 4.496 2.381 -12.172 1.00 88.56 99 ASN A O 1
ATOM 786 N N . ASP A 1 100 ? 3.411 4.252 -11.552 1.00 90.19 100 ASP A N 1
ATOM 787 C CA . ASP A 1 100 ? 2.060 3.688 -11.370 1.00 90.19 100 ASP A CA 1
ATOM 788 C C . ASP A 1 100 ? 1.982 2.473 -10.429 1.00 90.19 100 ASP A C 1
ATOM 790 O O . ASP A 1 100 ? 1.090 1.630 -10.540 1.00 90.19 100 ASP A O 1
ATOM 794 N N . ALA A 1 101 ? 2.915 2.385 -9.478 1.00 92.94 101 ALA A N 1
ATOM 795 C CA . ALA A 1 101 ? 3.003 1.322 -8.477 1.00 92.94 101 ALA A CA 1
ATOM 796 C C . ALA A 1 101 ? 2.570 1.799 -7.077 1.00 92.94 101 ALA A C 1
ATOM 798 O O . ALA A 1 101 ? 3.203 1.480 -6.074 1.00 92.94 101 ALA A O 1
ATOM 799 N N . ILE A 1 102 ? 1.496 2.589 -7.017 1.00 94.88 102 ILE A N 1
ATOM 800 C CA . ILE A 1 102 ? 0.942 3.112 -5.762 1.00 94.88 102 ILE A CA 1
ATOM 801 C C . ILE A 1 102 ? 0.193 1.995 -5.030 1.00 94.88 102 ILE A C 1
ATOM 803 O O . ILE A 1 102 ? -0.594 1.267 -5.634 1.00 94.88 102 ILE A O 1
ATOM 807 N N . VAL A 1 103 ? 0.400 1.891 -3.722 1.00 94.12 103 VAL A N 1
ATOM 808 C CA . VAL A 1 103 ? -0.410 1.072 -2.813 1.00 94.12 103 VAL A CA 1
ATOM 809 C C . VAL A 1 103 ? -0.955 1.965 -1.708 1.00 94.12 103 VAL A C 1
ATOM 811 O O . VAL A 1 103 ? -0.323 2.952 -1.339 1.00 94.12 103 VAL A O 1
ATOM 814 N N . ILE A 1 104 ? -2.132 1.627 -1.196 1.00 93.94 104 ILE A N 1
ATOM 815 C CA . ILE A 1 104 ? -2.799 2.360 -0.116 1.00 93.94 104 ILE A CA 1
ATOM 816 C C . ILE A 1 104 ? -3.218 1.378 0.970 1.00 93.94 104 ILE A C 1
ATOM 818 O O . ILE A 1 104 ? -3.339 0.181 0.708 1.00 93.94 104 ILE A O 1
ATOM 822 N N . THR A 1 105 ? -3.443 1.859 2.186 1.00 92.62 105 THR A N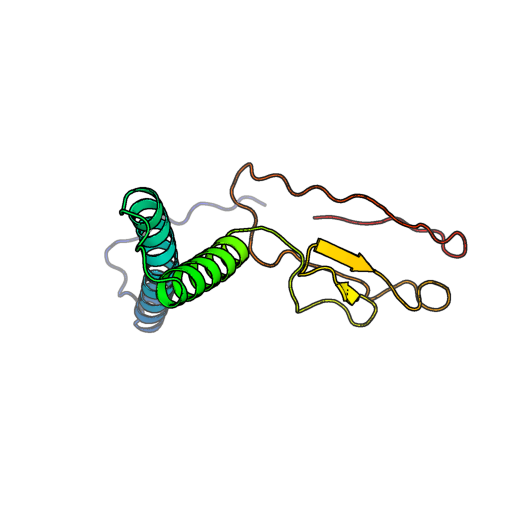 1
ATOM 823 C CA . THR A 1 105 ? -3.951 1.022 3.274 1.00 92.62 105 THR A CA 1
ATOM 824 C C . THR A 1 105 ? -5.420 0.665 3.045 1.00 92.62 105 THR A C 1
ATOM 826 O O . THR A 1 105 ? -6.186 1.428 2.457 1.00 92.62 105 THR A O 1
ATOM 829 N N . ASN A 1 106 ? -5.839 -0.503 3.530 1.00 89.94 106 ASN A N 1
ATOM 830 C CA . ASN A 1 106 ? -7.201 -1.024 3.400 1.00 89.94 106 ASN A CA 1
ATOM 831 C C . ASN A 1 106 ? -8.257 -0.168 4.121 1.00 89.94 106 ASN A C 1
ATOM 833 O O . ASN A 1 106 ? -9.452 -0.282 3.859 1.00 89.94 106 ASN A O 1
ATOM 837 N N . ARG A 1 10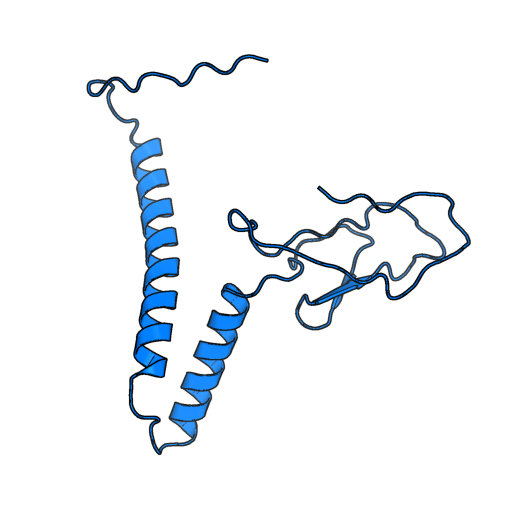7 ? -7.807 0.677 5.049 1.00 89.12 107 ARG A N 1
ATOM 838 C CA . ARG A 1 107 ? -8.608 1.631 5.810 1.00 89.12 107 ARG A CA 1
ATOM 839 C C . ARG A 1 107 ? -7.744 2.824 6.234 1.00 89.12 107 ARG A C 1
ATOM 841 O O . ARG A 1 107 ? -6.518 2.694 6.272 1.00 89.12 107 ARG A O 1
ATOM 848 N N . PRO A 1 108 ? -8.353 3.952 6.636 1.00 88.31 108 PRO A N 1
ATOM 849 C CA . PRO A 1 108 ? -7.624 5.035 7.285 1.00 88.31 108 PRO A CA 1
ATOM 850 C C . PRO A 1 108 ? -6.904 4.562 8.556 1.00 88.31 108 PRO A C 1
ATOM 852 O O . PRO A 1 108 ? -7.434 3.730 9.310 1.00 88.31 108 PRO A O 1
ATOM 855 N N . LEU A 1 109 ? -5.722 5.128 8.799 1.00 86.94 109 LEU A N 1
ATOM 856 C CA . LEU A 1 109 ? -5.008 5.003 10.069 1.00 86.94 109 LEU A CA 1
ATOM 857 C C . LEU A 1 109 ? -5.798 5.685 11.187 1.00 86.94 109 LEU A C 1
ATOM 859 O O . LEU A 1 109 ? -6.378 6.757 10.997 1.00 86.94 109 LEU A O 1
ATOM 863 N N . ARG A 1 110 ? -5.830 5.069 12.368 1.00 86.50 110 ARG A N 1
ATOM 864 C CA . ARG A 1 110 ? -6.349 5.706 13.582 1.00 86.50 110 ARG A CA 1
ATOM 865 C C . ARG A 1 110 ? -5.332 6.744 14.082 1.00 86.50 110 ARG A C 1
ATOM 867 O O . ARG A 1 110 ? -4.137 6.595 13.833 1.00 86.50 110 ARG A O 1
ATOM 874 N N . PRO A 1 111 ? -5.762 7.783 14.815 1.00 87.94 111 PRO A N 1
ATOM 875 C CA . PRO A 1 111 ? -4.827 8.721 15.431 1.00 87.94 111 PRO A CA 1
ATOM 876 C C . PRO A 1 111 ? -3.780 7.990 16.284 1.00 87.94 111 PRO A C 1
ATOM 878 O O . PRO A 1 111 ? -4.141 7.196 17.151 1.00 87.94 111 PRO A O 1
ATOM 881 N N . GLY A 1 112 ? -2.496 8.240 16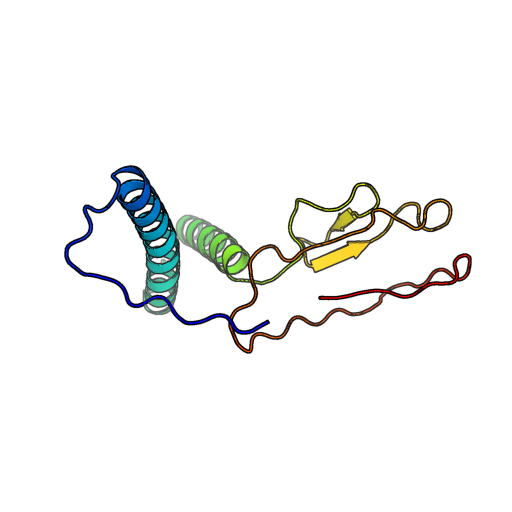.016 1.00 89.88 112 GLY A N 1
ATOM 882 C CA . GLY A 1 112 ? -1.374 7.587 16.703 1.00 89.88 112 GLY A CA 1
ATOM 883 C C . GLY A 1 112 ? -1.088 6.138 16.280 1.00 89.88 112 GLY A C 1
ATOM 884 O O . GLY A 1 112 ? -0.168 5.531 16.820 1.00 89.88 112 GLY A O 1
ATOM 885 N N . GLU A 1 113 ? -1.833 5.573 15.325 1.00 88.62 113 GLU A N 1
ATOM 886 C CA . GLU A 1 113 ? -1.560 4.243 14.770 1.00 88.62 113 GLU A CA 1
ATOM 887 C C . GLU A 1 113 ? -0.374 4.305 13.800 1.00 88.62 113 GLU A C 1
ATOM 889 O O . GLU A 1 113 ? -0.369 5.095 12.855 1.00 88.62 113 GLU A O 1
ATOM 894 N N . MET A 1 114 ? 0.635 3.464 14.032 1.00 88.88 114 MET A N 1
ATOM 895 C CA . MET A 1 114 ? 1.813 3.366 13.174 1.00 88.88 114 MET A CA 1
ATOM 896 C C . MET A 1 114 ? 1.613 2.286 12.111 1.00 88.88 114 MET A C 1
ATOM 898 O O . MET A 1 114 ? 1.199 1.170 12.419 1.00 88.88 114 MET A O 1
ATOM 902 N N . PHE A 1 115 ? 1.988 2.601 10.873 1.00 87.81 115 PHE A N 1
ATOM 903 C CA . PHE A 1 115 ? 2.101 1.629 9.793 1.00 87.81 115 PHE A CA 1
ATOM 904 C C . PHE A 1 115 ? 3.538 1.601 9.290 1.00 87.81 115 PHE A C 1
ATOM 906 O O . PHE A 1 115 ? 4.029 2.577 8.724 1.00 87.81 115 PHE A O 1
ATOM 913 N N . SER A 1 116 ? 4.221 0.490 9.549 1.00 91.81 116 SER A N 1
ATOM 914 C CA . SER A 1 116 ? 5.600 0.268 9.136 1.00 91.81 116 SER A CA 1
ATOM 915 C C . SER A 1 116 ? 5.653 -0.668 7.936 1.00 91.81 116 SER A C 1
ATOM 917 O O . SER A 1 116 ? 4.843 -1.581 7.783 1.00 91.81 116 SER A O 1
ATOM 919 N N . VAL A 1 117 ? 6.637 -0.434 7.075 1.00 91.62 117 VAL A N 1
ATOM 920 C CA . VAL A 1 117 ? 6.910 -1.267 5.906 1.00 91.62 117 VAL A CA 1
ATOM 921 C C . VAL A 1 117 ? 8.390 -1.609 5.871 1.00 91.62 117 VAL A C 1
ATOM 923 O O . VAL A 1 117 ? 9.231 -0.822 6.304 1.00 91.62 117 VAL A O 1
ATOM 926 N N . VAL A 1 118 ? 8.708 -2.786 5.343 1.00 95.00 118 VAL A N 1
ATOM 927 C CA . VAL A 1 118 ? 10.084 -3.228 5.104 1.00 95.00 118 VAL A CA 1
ATOM 928 C C . VAL A 1 118 ? 10.305 -3.294 3.601 1.00 95.00 118 VAL A C 1
ATOM 930 O O . VAL A 1 118 ? 9.468 -3.808 2.860 1.00 95.00 118 VAL A O 1
ATOM 933 N N . VAL A 1 119 ? 11.439 -2.772 3.140 1.00 94.31 119 VAL A N 1
ATOM 934 C CA . VAL A 1 119 ? 11.837 -2.890 1.737 1.00 94.31 119 VAL A CA 1
ATOM 935 C C . VAL A 1 119 ? 12.498 -4.249 1.539 1.00 94.31 119 VAL A C 1
ATOM 937 O O . VAL A 1 119 ? 13.646 -4.448 1.920 1.00 94.31 119 VAL A O 1
ATOM 940 N N . GLU A 1 120 ? 11.767 -5.191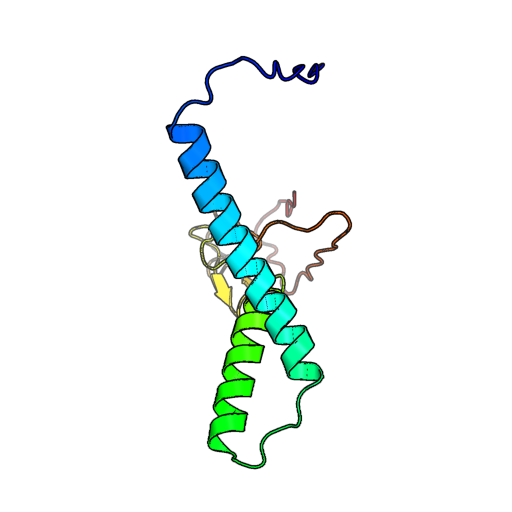 0.945 1.00 93.12 120 GLU A N 1
ATOM 941 C CA . GLU A 1 120 ? 12.277 -6.550 0.716 1.00 93.12 120 GLU A CA 1
ATOM 942 C C . GLU A 1 120 ? 13.254 -6.636 -0.463 1.00 93.12 120 GLU A C 1
ATOM 944 O O . GLU A 1 120 ? 14.164 -7.463 -0.459 1.00 93.12 120 GLU A O 1
ATOM 949 N N . ARG A 1 121 ? 13.052 -5.821 -1.509 1.00 90.44 121 ARG A N 1
ATOM 950 C CA . ARG A 1 121 ? 13.868 -5.839 -2.732 1.00 90.44 121 ARG A CA 1
ATOM 951 C C . ARG A 1 121 ? 14.030 -4.443 -3.318 1.00 90.44 121 ARG A C 1
ATOM 953 O O . ARG A 1 121 ? 13.082 -3.661 -3.341 1.00 90.44 121 ARG A O 1
ATOM 960 N N . ILE A 1 122 ? 15.214 -4.180 -3.865 1.00 91.62 122 ILE A N 1
ATOM 961 C CA . ILE A 1 122 ? 15.572 -2.947 -4.575 1.00 91.62 122 ILE A CA 1
ATOM 962 C C . ILE A 1 122 ? 16.065 -3.328 -5.976 1.00 91.62 122 ILE A C 1
ATOM 964 O O . ILE A 1 122 ? 16.681 -4.376 -6.155 1.00 91.62 122 ILE A O 1
ATOM 968 N N . VAL A 1 123 ? 15.763 -2.490 -6.969 1.00 90.31 123 VAL A N 1
ATOM 969 C CA . VAL A 1 123 ? 16.275 -2.611 -8.341 1.00 90.31 123 VAL A CA 1
ATOM 970 C C . VAL A 1 123 ? 17.143 -1.391 -8.622 1.00 90.31 123 VAL A C 1
ATOM 972 O O . VAL A 1 123 ? 16.706 -0.268 -8.392 1.00 90.31 123 VAL A O 1
ATOM 975 N N . ASP A 1 124 ? 18.347 -1.622 -9.126 1.00 89.94 124 ASP A N 1
ATOM 976 C CA . ASP A 1 124 ? 19.406 -0.634 -9.379 1.00 89.94 124 ASP A CA 1
ATOM 977 C C . ASP A 1 124 ? 19.240 0.152 -10.690 1.00 89.94 124 ASP A C 1
ATOM 979 O O . ASP A 1 124 ? 19.817 1.224 -10.853 1.00 89.94 124 ASP A O 1
ATOM 983 N N . ARG A 1 125 ? 18.417 -0.346 -11.619 1.00 91.44 125 ARG A N 1
ATOM 984 C CA . ARG A 1 125 ? 18.182 0.273 -12.935 1.00 91.44 125 ARG A CA 1
ATOM 985 C C . ARG A 1 125 ? 17.640 1.705 -12.884 1.00 91.44 125 ARG A C 1
ATOM 987 O O . ARG A 1 125 ? 17.852 2.465 -13.826 1.00 91.44 125 ARG A O 1
ATOM 994 N N . TRP A 1 126 ? 16.883 2.051 -11.846 1.00 89.25 126 TRP A N 1
ATOM 995 C CA . TRP A 1 126 ? 16.181 3.330 -11.754 1.00 89.25 126 TRP A CA 1
ATOM 996 C C . TRP A 1 126 ? 16.742 4.165 -10.608 1.00 89.25 126 TRP A C 1
ATOM 998 O O . TRP A 1 126 ? 16.847 3.677 -9.486 1.00 89.25 126 TRP A O 1
ATOM 1008 N N . SER A 1 127 ? 17.025 5.440 -10.871 1.00 88.31 127 SER A N 1
ATOM 1009 C CA . SER A 1 127 ? 17.273 6.436 -9.831 1.00 88.31 127 SER A CA 1
ATOM 1010 C C . SER A 1 127 ? 15.956 7.109 -9.438 1.00 88.31 127 SER A C 1
ATOM 1012 O O . SER A 1 127 ? 15.189 7.568 -10.283 1.00 88.31 127 SER A O 1
ATOM 1014 N N . GLY A 1 128 ? 15.662 7.138 -8.142 1.00 87.25 128 GLY A N 1
ATOM 1015 C CA . GLY A 1 128 ? 14.424 7.699 -7.612 1.00 87.25 128 GLY A CA 1
ATOM 1016 C C . GLY A 1 128 ? 14.288 7.445 -6.118 1.00 87.25 128 GLY A C 1
ATOM 1017 O O . GLY A 1 128 ? 15.154 6.830 -5.497 1.00 87.25 128 GLY A O 1
ATOM 1018 N N . SER A 1 129 ? 13.190 7.919 -5.541 1.00 87.56 129 SER A N 1
ATOM 1019 C CA . SER A 1 129 ? 12.846 7.704 -4.139 1.00 87.56 129 SER A CA 1
ATOM 1020 C C . SER A 1 129 ? 11.519 6.961 -4.010 1.00 87.56 129 SER A C 1
ATOM 1022 O O . SER A 1 129 ? 10.673 6.982 -4.905 1.00 87.56 129 SER A O 1
ATOM 1024 N N . ILE A 1 130 ? 11.339 6.294 -2.872 1.00 89.38 130 ILE A N 1
ATOM 1025 C CA . ILE A 1 130 ? 10.023 5.841 -2.422 1.00 89.38 130 ILE A CA 1
ATOM 1026 C C . ILE A 1 130 ? 9.393 7.009 -1.663 1.00 89.38 130 ILE A C 1
ATOM 1028 O O . ILE A 1 130 ? 10.056 7.642 -0.842 1.00 89.38 130 ILE A O 1
ATOM 1032 N N . ALA A 1 131 ? 8.124 7.291 -1.942 1.00 91.31 131 ALA A N 1
ATOM 1033 C CA . ALA A 1 131 ? 7.346 8.299 -1.234 1.00 91.31 131 ALA A CA 1
ATOM 1034 C C . ALA A 1 131 ? 6.258 7.627 -0.387 1.00 91.31 131 ALA A C 1
ATOM 1036 O O . ALA A 1 131 ? 5.666 6.632 -0.806 1.00 91.31 131 ALA A O 1
ATOM 1037 N N . ALA A 1 132 ? 5.995 8.192 0.789 1.00 88.38 132 ALA A N 1
ATOM 1038 C CA . ALA A 1 132 ? 4.917 7.803 1.691 1.00 88.38 132 ALA A CA 1
ATOM 1039 C C . ALA A 1 132 ? 4.246 9.069 2.246 1.00 88.38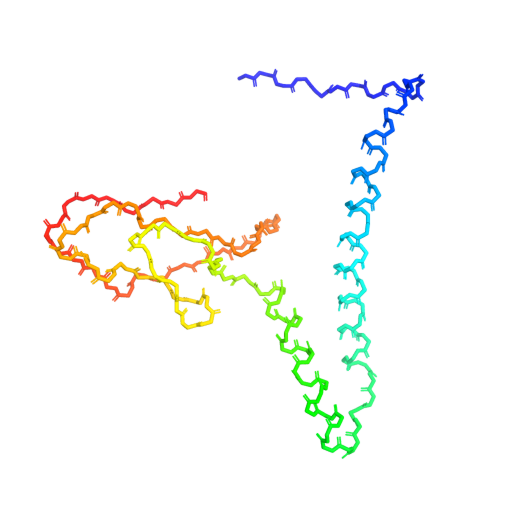 132 ALA A C 1
ATOM 1041 O O . ALA A 1 132 ? 4.921 10.088 2.414 1.00 88.38 132 ALA A O 1
ATOM 1042 N N . GLY A 1 133 ? 2.940 9.001 2.513 1.00 82.56 133 GLY A N 1
ATOM 1043 C CA . GLY A 1 133 ? 2.125 10.112 3.012 1.00 82.56 133 GLY A CA 1
ATOM 1044 C C . GLY A 1 133 ? 0.737 9.673 3.443 1.00 82.56 133 GLY A C 1
ATOM 1045 O O . GLY A 1 133 ? 0.412 8.480 3.241 1.00 82.56 133 GLY A O 1
#

Sequence (133 aa):
MVLKNPTYDRNTPIDKGTVEEITKLKGLREYKLKDLETLQALSWNPVPDNPLEQLSRNNLTRGLISLSEIHFHSVHGRNARVTNGGKAGSRPRSAVEFNDAIVITNRPLRPGEMFSVVVERIVDRWSGSIAAG

Foldseek 3Di:
DDDDDDDDDPPPPDPVVNVVVVVVVVVVVVVLVVLVVVVVVVVVDDQDPDPVVNVVVVVSVVVSVLVVDKAWAPDAFPQWDADPSRHDIDRPVVVPDPDRRGIDINDDADVVRDDDDDDPDDDPNDDDDDDDD

Secondary structure (DSSP, 8-state):
---PPP---TTS---HHHHHHHHHHHHHHHHHHHHHHHHHHHHHSPPPS-HHHHHHHHHHHHHHHHHHS--B-S---TT-EEEGGGTEEE-TTTTT--S-----BSSPPPTT-----------TT--------

Organism: NCBI:txid642074

pLDDT: mean 70.3, std 22.55, range [26.12, 95.81]

Radius of gyration: 21.66 Å; chains: 1; bounding box: 52×59×44 Å

InterPro domains:
  IPR006573 Neuralized homology repeat (NHR) domain [PF07177] (72-133)
  IPR006573 Neuralized homology repeat (NHR) domain [PS51065] (69-133)
  IPR006573 Neuralized homology repeat (NHR) domain [SM00588] (67-133)
  IPR037962 Neuralized [PTHR12429] (55-133)
  IPR043136 B30.2/SPRY domain superfamily [G3DSA:2.60.120.920] (66-133)